Protein AF-A0A0N9DS48-F1 (afdb_monomer)

Radius of gyration: 19.02 Å; Cα contacts (8 Å, |Δi|>4): 12; chains: 1; bounding box: 43×30×49 Å

Structure (mmCIF, N/CA/C/O backbone):
data_AF-A0A0N9DS48-F1
#
_entry.id   AF-A0A0N9DS48-F1
#
loop_
_atom_site.group_PDB
_atom_site.id
_atom_site.type_symbol
_atom_site.label_atom_id
_atom_site.label_alt_id
_atom_site.label_comp_id
_atom_site.label_asym_id
_atom_site.label_entity_id
_atom_site.label_seq_id
_atom_site.pdbx_PDB_ins_code
_atom_site.Cartn_x
_atom_site.Cartn_y
_atom_site.Cartn_z
_atom_site.occupancy
_atom_site.B_iso_or_equiv
_atom_site.auth_seq_id
_atom_site.auth_comp_id
_atom_site.auth_asym_id
_atom_site.auth_atom_id
_atom_site.pdbx_PDB_model_num
ATOM 1 N N . MET A 1 1 ? -31.592 20.881 -2.271 1.00 54.00 1 MET A N 1
ATOM 2 C CA . MET A 1 1 ? -30.922 21.438 -1.076 1.00 54.00 1 MET A CA 1
ATOM 3 C C . MET A 1 1 ? -29.531 20.824 -0.994 1.00 54.00 1 MET A C 1
ATOM 5 O O . MET A 1 1 ? -29.467 19.610 -1.135 1.00 54.00 1 MET A O 1
ATOM 9 N N . PRO A 1 2 ? -28.434 21.597 -0.879 1.00 59.41 2 PRO A N 1
ATOM 10 C CA . PRO A 1 2 ? -27.105 21.011 -0.707 1.00 59.41 2 PRO A CA 1
ATOM 11 C C . PRO A 1 2 ? -26.978 20.457 0.718 1.00 59.41 2 PRO A C 1
ATOM 13 O O . PRO A 1 2 ? -27.218 21.185 1.681 1.00 59.41 2 PRO A O 1
ATOM 16 N N . GLU A 1 3 ? -26.647 19.173 0.851 1.00 69.12 3 GLU A N 1
ATOM 17 C CA . GLU A 1 3 ? -26.335 18.567 2.149 1.00 69.12 3 GLU A CA 1
ATOM 18 C C . GLU A 1 3 ? -25.094 19.239 2.748 1.00 69.12 3 GLU A C 1
ATOM 20 O O . GLU A 1 3 ? -24.021 19.274 2.144 1.00 69.12 3 GLU A O 1
ATOM 25 N N . GLN A 1 4 ? -25.257 19.814 3.938 1.00 70.50 4 GLN A N 1
ATOM 26 C CA . GLN A 1 4 ? -24.165 20.367 4.728 1.00 70.50 4 GLN A CA 1
ATOM 27 C C . GLN A 1 4 ? -23.567 19.232 5.562 1.00 70.50 4 GLN A C 1
ATOM 29 O O . GLN A 1 4 ? -24.188 18.765 6.514 1.00 70.50 4 GLN A O 1
ATOM 34 N N . HIS A 1 5 ? -22.368 18.777 5.200 1.00 66.06 5 HIS A N 1
ATOM 35 C CA . HIS A 1 5 ? -21.631 17.799 5.997 1.00 66.06 5 HIS A CA 1
ATOM 36 C C . HIS A 1 5 ? -20.949 18.509 7.184 1.00 66.06 5 HIS A C 1
ATOM 38 O O . HIS A 1 5 ? -20.315 19.548 6.973 1.00 66.06 5 HIS A O 1
ATOM 44 N N . PRO A 1 6 ? -21.071 17.994 8.423 1.00 70.69 6 PRO A N 1
ATOM 45 C CA . PRO A 1 6 ? -20.479 18.618 9.605 1.00 70.69 6 PRO A CA 1
ATOM 46 C C . PRO A 1 6 ? -18.940 18.608 9.551 1.00 70.69 6 PRO A C 1
ATOM 48 O O . PRO A 1 6 ? -18.350 17.743 8.895 1.00 70.69 6 PRO A O 1
ATOM 51 N N . PRO A 1 7 ? -18.270 19.558 10.233 1.00 68.38 7 PRO A N 1
ATOM 52 C CA . PRO A 1 7 ? -16.816 19.619 10.265 1.00 68.38 7 PRO A CA 1
ATOM 53 C C . PRO A 1 7 ? -16.236 18.344 10.884 1.00 68.38 7 PRO A C 1
ATOM 55 O O . PRO A 1 7 ? -16.664 17.887 11.941 1.00 68.38 7 PRO A O 1
ATOM 58 N N . ILE A 1 8 ? -15.227 17.785 10.217 1.00 66.88 8 ILE A N 1
ATOM 59 C CA . I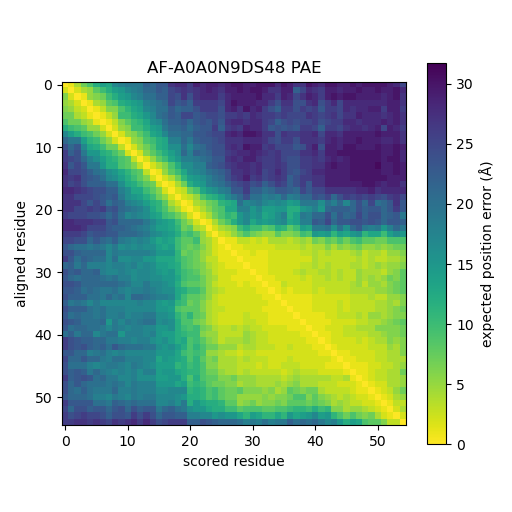LE A 1 8 ? -14.438 16.634 10.670 1.00 66.88 8 ILE A CA 1
ATOM 60 C C . ILE A 1 8 ? -13.543 17.007 11.867 1.00 66.88 8 ILE A C 1
ATOM 62 O O . ILE A 1 8 ? -12.321 16.992 11.765 1.00 66.88 8 ILE A O 1
ATOM 66 N N . THR A 1 9 ? -14.116 17.412 12.997 1.00 59.72 9 THR A N 1
ATOM 67 C CA . THR A 1 9 ? -13.333 17.770 14.197 1.00 59.72 9 THR A CA 1
ATOM 68 C C . THR A 1 9 ? -13.605 16.874 15.395 1.00 59.72 9 THR A C 1
ATOM 70 O O . THR A 1 9 ? -12.952 17.026 16.422 1.00 59.72 9 THR A O 1
ATOM 73 N N . GLU A 1 10 ? -14.499 15.896 15.276 1.00 58.91 10 GLU A N 1
ATOM 74 C CA . GLU A 1 10 ? -14.816 14.983 16.374 1.00 58.91 10 GLU A CA 1
ATOM 75 C C . GLU A 1 10 ? -14.157 13.620 16.154 1.00 58.91 10 GLU A C 1
ATOM 77 O O . GLU A 1 10 ? -14.796 12.620 15.831 1.00 58.91 10 GLU A O 1
ATOM 82 N N . THR A 1 11 ? -12.836 13.565 16.343 1.00 61.41 11 THR A N 1
ATOM 83 C CA . THR A 1 11 ? -12.179 12.286 16.622 1.00 61.41 11 THR A CA 1
ATOM 84 C C . THR A 1 11 ? -12.648 11.854 18.004 1.00 61.41 11 THR A C 1
ATOM 86 O O . THR A 1 11 ? -12.156 12.364 19.012 1.00 61.41 11 THR A O 1
ATOM 89 N N . THR A 1 12 ? -13.611 10.931 18.061 1.00 55.22 12 THR A N 1
ATOM 90 C CA . THR A 1 12 ? -13.956 10.211 19.290 1.00 55.22 12 THR A CA 1
ATOM 91 C C . THR A 1 12 ? -12.705 9.488 19.788 1.00 55.22 12 THR A C 1
ATOM 93 O O . THR A 1 12 ? -12.358 8.382 19.378 1.00 55.22 12 THR A O 1
ATOM 96 N N . THR A 1 13 ? -11.942 10.184 20.629 1.00 57.69 13 THR A N 1
ATOM 97 C CA . THR A 1 13 ? -10.820 9.630 21.377 1.00 57.69 13 THR A CA 1
ATOM 98 C C . THR A 1 13 ? -11.434 8.796 22.490 1.00 57.69 13 THR A C 1
ATOM 100 O O . THR A 1 13 ? -11.522 9.212 23.643 1.00 57.69 13 THR A O 1
ATOM 103 N N . GLY A 1 14 ? -11.933 7.618 22.120 1.00 50.47 14 GLY A N 1
ATOM 104 C CA . GLY A 1 14 ? -12.206 6.557 23.071 1.00 50.47 14 GLY A CA 1
ATOM 105 C C . GLY A 1 14 ? -10.874 6.150 23.685 1.00 50.47 14 GLY A C 1
ATOM 106 O O . GLY A 1 14 ? -10.038 5.595 22.983 1.00 50.47 14 GLY A O 1
ATOM 107 N N . ALA A 1 15 ? -10.678 6.531 24.951 1.00 50.00 15 ALA A N 1
ATOM 108 C CA . ALA A 1 15 ? -9.577 6.168 25.841 1.00 50.00 15 ALA A CA 1
ATOM 109 C C . ALA A 1 15 ? -8.300 5.713 25.114 1.00 50.00 15 ALA A C 1
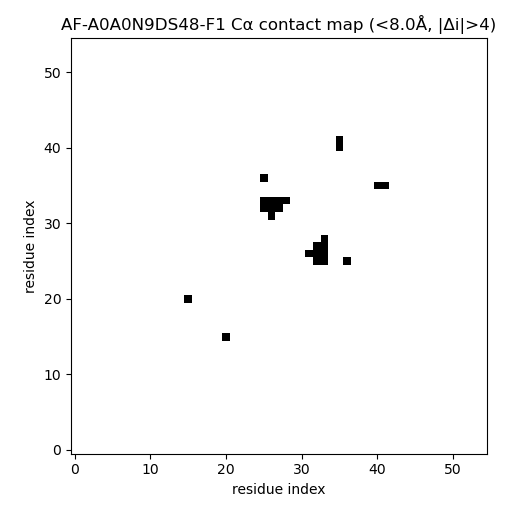ATOM 111 O O . ALA A 1 15 ? -8.062 4.517 24.945 1.00 50.00 15 ALA A O 1
ATOM 112 N N . ALA A 1 16 ? -7.451 6.668 24.720 1.00 51.44 16 ALA A N 1
ATOM 113 C CA . ALA A 1 16 ? -6.062 6.356 24.424 1.00 51.44 16 ALA A CA 1
ATOM 114 C C . ALA A 1 16 ? -5.450 5.787 25.709 1.00 51.44 16 ALA A C 1
ATOM 116 O O . ALA A 1 16 ? -5.091 6.519 26.630 1.00 51.44 16 ALA A O 1
ATOM 117 N N . SER A 1 17 ? -5.403 4.463 25.802 1.00 50.78 17 SER A N 1
ATOM 118 C CA . SER A 1 17 ? -4.705 3.721 26.836 1.00 50.78 17 SER A CA 1
ATOM 119 C C . SER A 1 17 ? -3.214 4.039 26.733 1.00 50.78 17 SER A C 1
ATOM 121 O O . SER A 1 17 ? -2.495 3.313 26.061 1.00 50.78 17 SER A O 1
ATOM 123 N N . ASN A 1 18 ? -2.784 5.163 27.319 1.00 55.50 18 ASN A N 1
ATOM 124 C CA . ASN A 1 18 ? -1.413 5.563 27.668 1.00 55.50 18 ASN A CA 1
ATOM 125 C C . A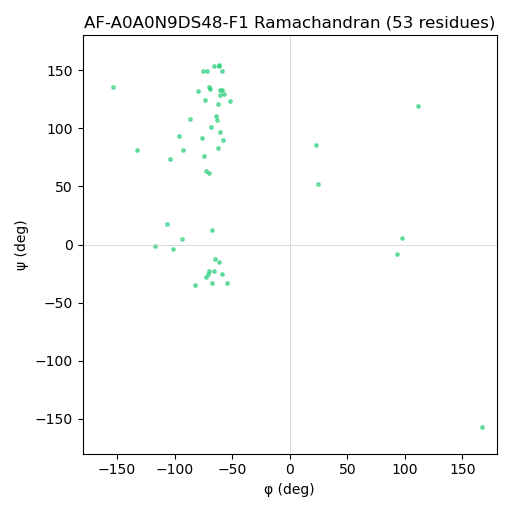SN A 1 18 ? -0.281 4.917 26.843 1.00 55.50 18 ASN A C 1
ATOM 127 O O . ASN A 1 18 ? 0.668 4.361 27.392 1.00 55.50 18 ASN A O 1
ATOM 131 N N . GLY A 1 19 ? -0.376 4.984 25.521 1.00 64.69 19 GLY A N 1
ATOM 132 C CA . GLY A 1 19 ? 0.569 4.370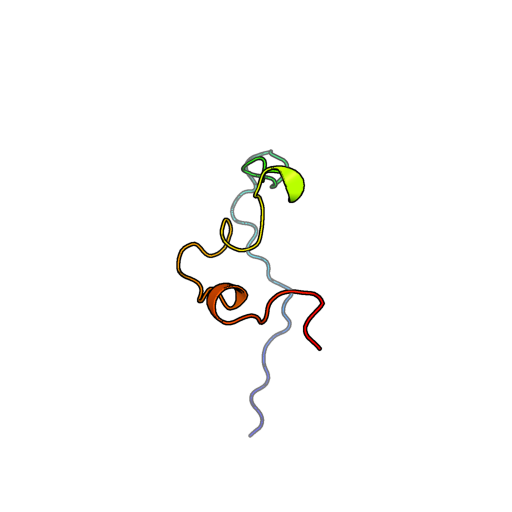 24.604 1.00 64.69 19 GLY A CA 1
ATOM 133 C C . GLY A 1 19 ? 0.557 5.147 23.303 1.00 64.69 19 GLY A C 1
ATOM 134 O O . GLY A 1 19 ? -0.506 5.531 22.816 1.00 64.69 19 GLY A O 1
ATOM 135 N N . CYS A 1 20 ? 1.745 5.423 22.761 1.00 63.56 20 CYS A N 1
ATOM 136 C CA . CYS A 1 20 ? 1.871 5.984 21.423 1.00 63.56 20 CYS A CA 1
ATOM 137 C C . CYS A 1 20 ? 1.057 5.090 20.465 1.00 63.56 20 CYS A C 1
ATOM 139 O O . CYS A 1 20 ? 1.313 3.885 20.437 1.00 63.56 20 CYS A O 1
ATOM 141 N N . PRO A 1 21 ? 0.084 5.627 19.704 1.00 59.25 21 PRO A N 1
ATOM 142 C CA . PRO A 1 21 ? -0.874 4.848 18.909 1.00 59.25 21 PRO A CA 1
ATOM 143 C C . PRO A 1 21 ? -0.247 4.103 17.720 1.00 59.25 21 PRO A C 1
ATOM 145 O O . PRO A 1 21 ? -0.961 3.558 16.881 1.00 59.25 21 PRO A O 1
ATOM 148 N N . VAL A 1 22 ? 1.084 4.015 17.656 1.00 62.22 22 VAL A N 1
ATOM 149 C CA . VAL A 1 22 ? 1.797 3.021 16.849 1.00 62.22 22 VAL A CA 1
ATOM 150 C C . VAL A 1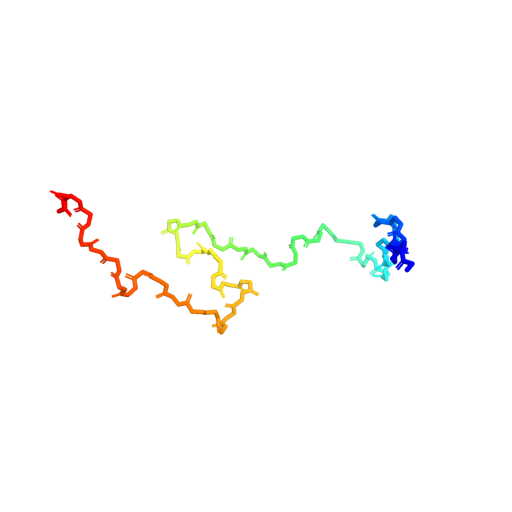 22 ? 1.645 1.659 17.536 1.00 62.22 22 VAL A C 1
ATOM 152 O O . VAL A 1 22 ? 2.591 1.064 18.052 1.00 62.22 22 VAL A O 1
ATOM 155 N N . VAL A 1 23 ? 0.403 1.188 17.619 1.00 56.56 23 VAL A N 1
ATOM 156 C CA . VAL A 1 23 ? 0.064 -0.125 18.153 1.00 56.56 23 VAL A CA 1
ATOM 157 C C . VAL A 1 23 ? 0.439 -1.137 17.070 1.00 56.56 23 VAL A C 1
ATOM 159 O O . VAL A 1 23 ? -0.325 -1.395 16.146 1.00 56.56 23 VAL A O 1
ATOM 162 N N . GLY A 1 24 ? 1.672 -1.639 17.152 1.00 65.56 24 GLY A N 1
ATOM 163 C CA . GLY A 1 24 ? 2.265 -2.583 16.204 1.00 65.56 24 GLY A CA 1
ATOM 164 C C . GLY A 1 24 ? 3.397 -1.950 15.400 1.00 65.56 24 GLY A C 1
ATOM 165 O O . GLY A 1 24 ? 3.195 -0.983 14.669 1.00 65.56 24 GLY A O 1
ATOM 166 N N . HIS A 1 25 ? 4.609 -2.500 15.523 1.00 71.38 25 HIS A N 1
ATOM 167 C CA . HIS A 1 25 ? 5.679 -2.152 14.597 1.00 71.38 25 HIS A CA 1
ATOM 168 C C . HIS A 1 25 ? 5.251 -2.640 13.205 1.00 71.38 25 HIS A C 1
ATOM 170 O O . HIS A 1 25 ? 5.145 -3.839 12.949 1.00 71.38 25 HIS A O 1
ATOM 176 N N . MET A 1 26 ? 4.943 -1.718 12.300 1.00 81.81 26 MET A N 1
ATOM 177 C CA . MET A 1 26 ? 4.946 -2.072 10.889 1.00 81.81 26 MET A CA 1
ATOM 178 C C . MET A 1 26 ? 6.388 -2.297 10.483 1.00 81.81 26 MET A C 1
ATOM 180 O O . MET A 1 26 ? 7.279 -1.524 10.837 1.00 81.81 26 MET A O 1
ATOM 184 N N . LYS A 1 27 ? 6.602 -3.367 9.731 1.00 88.00 27 LYS A N 1
ATOM 185 C CA . LYS A 1 27 ? 7.894 -3.632 9.116 1.00 88.00 27 LYS A CA 1
ATOM 186 C C . LYS A 1 27 ? 8.277 -2.476 8.204 1.00 88.00 27 LYS A C 1
ATOM 188 O O . LYS A 1 27 ? 7.413 -1.842 7.588 1.00 88.00 27 LYS A O 1
ATOM 193 N N . TYR A 1 28 ? 9.573 -2.219 8.078 1.00 91.44 28 TYR A N 1
ATOM 194 C CA . TYR A 1 28 ? 10.026 -1.264 7.075 1.00 91.44 28 TYR A CA 1
ATOM 195 C C . TYR A 1 28 ? 9.632 -1.759 5.671 1.00 91.44 28 TYR A C 1
ATOM 197 O O . TYR A 1 28 ? 9.507 -2.967 5.452 1.00 91.44 28 TYR A O 1
ATOM 205 N N . PRO A 1 29 ? 9.474 -0.871 4.672 1.00 91.50 29 PRO A N 1
ATOM 206 C CA . PRO A 1 29 ? 9.141 -1.296 3.311 1.00 91.50 29 PRO A CA 1
ATOM 207 C C . PRO A 1 29 ? 10.116 -2.332 2.733 1.00 91.50 29 PRO A C 1
ATOM 209 O O . PRO A 1 29 ? 9.710 -3.232 2.001 1.00 91.50 29 PRO A O 1
ATOM 212 N N . VAL A 1 30 ? 11.397 -2.240 3.105 1.00 95.12 30 VAL A N 1
ATOM 213 C CA . VAL A 1 30 ? 12.443 -3.201 2.713 1.00 95.12 30 VAL A CA 1
ATOM 214 C C . VAL A 1 30 ? 12.284 -4.574 3.376 1.00 95.12 30 VAL A C 1
ATOM 216 O O . VAL A 1 30 ? 12.738 -5.573 2.832 1.00 95.12 30 VAL A O 1
ATOM 219 N N . GLU A 1 31 ? 11.586 -4.639 4.507 1.00 94.12 31 GLU A N 1
ATOM 220 C CA . GLU A 1 31 ? 11.230 -5.863 5.237 1.00 94.12 31 GLU A CA 1
ATOM 221 C C . GLU A 1 31 ? 9.837 -6.393 4.840 1.00 94.12 31 GLU A C 1
ATOM 223 O O . GLU A 1 31 ? 9.344 -7.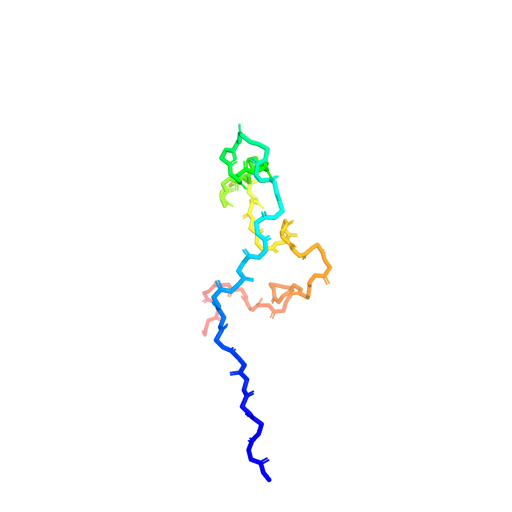365 5.417 1.00 94.12 31 GLU A O 1
ATOM 228 N N . GLY A 1 32 ? 9.190 -5.759 3.853 1.00 90.25 32 GLY A N 1
ATOM 229 C CA . GLY A 1 32 ? 7.901 -6.173 3.301 1.00 90.25 32 GLY A CA 1
ATOM 230 C C . GLY A 1 32 ? 6.677 -5.444 3.857 1.00 90.25 32 GLY A C 1
ATOM 231 O O . GLY A 1 32 ? 5.565 -5.808 3.478 1.00 90.25 32 GLY A O 1
ATOM 232 N N . GLY A 1 33 ? 6.851 -4.424 4.702 1.00 93.19 33 GLY A N 1
ATOM 233 C CA . GLY A 1 33 ? 5.727 -3.639 5.215 1.00 93.19 33 GLY A CA 1
ATOM 234 C C . GLY A 1 33 ? 5.086 -2.724 4.166 1.00 93.19 33 GLY A C 1
ATOM 235 O O . GLY A 1 33 ? 5.747 -2.217 3.250 1.00 93.19 33 GLY A O 1
ATOM 236 N N . GLY A 1 34 ? 3.783 -2.485 4.294 1.00 91.44 34 GLY A N 1
ATOM 237 C CA . GLY A 1 34 ? 3.071 -1.515 3.467 1.00 91.44 34 GLY A CA 1
ATOM 238 C C . GLY A 1 34 ? 1.551 -1.609 3.556 1.00 91.44 34 GLY A C 1
ATOM 239 O O . GLY A 1 34 ? 0.968 -2.126 4.496 1.00 91.44 34 GLY A O 1
ATOM 240 N N . ASN A 1 35 ? 0.872 -1.114 2.523 1.00 92.12 35 ASN A N 1
ATOM 241 C CA . ASN A 1 35 ? -0.588 -0.949 2.530 1.00 92.12 35 ASN A CA 1
ATOM 242 C C . ASN A 1 35 ? -1.390 -2.259 2.687 1.00 92.12 35 ASN A C 1
ATOM 244 O O . ASN A 1 35 ? -2.592 -2.202 2.909 1.00 92.12 35 ASN A O 1
ATOM 248 N N . GLN A 1 36 ? -0.778 -3.431 2.505 1.00 90.75 36 GLN A N 1
ATOM 249 C CA . GLN A 1 36 ? -1.464 -4.708 2.743 1.00 90.75 36 GLN A CA 1
ATOM 250 C C . GLN A 1 36 ? -1.658 -4.979 4.242 1.00 90.75 36 GLN A C 1
ATOM 252 O O . GLN A 1 36 ? -2.649 -5.598 4.608 1.00 90.75 36 GLN A O 1
ATOM 257 N N . ASP A 1 37 ? -0.777 -4.457 5.100 1.00 90.00 37 ASP A N 1
ATOM 258 C CA . ASP A 1 37 ? -0.874 -4.630 6.555 1.00 90.00 37 ASP A CA 1
ATOM 259 C C . ASP A 1 37 ? -2.095 -3.891 7.129 1.00 90.00 37 ASP A C 1
ATOM 261 O O . ASP A 1 37 ? -2.741 -4.362 8.059 1.00 90.00 37 ASP A O 1
ATOM 265 N N . TRP A 1 38 ? -2.450 -2.751 6.526 1.00 86.44 38 TRP A N 1
ATOM 266 C CA . TRP A 1 38 ? -3.622 -1.951 6.898 1.00 86.44 38 TRP A CA 1
ATOM 267 C C . TRP A 1 38 ? -4.930 -2.458 6.293 1.00 86.44 38 TRP A C 1
ATOM 269 O O . TRP A 1 38 ? -5.987 -2.353 6.911 1.00 86.44 38 TRP A O 1
ATOM 279 N N . TRP A 1 39 ? -4.874 -2.991 5.071 1.00 91.69 39 TRP A N 1
ATOM 280 C CA . TRP A 1 39 ? -6.049 -3.464 4.341 1.00 91.69 39 TRP A CA 1
ATOM 281 C C . TRP A 1 39 ? -5.782 -4.854 3.756 1.00 91.69 39 TRP A C 1
ATOM 283 O O . TRP A 1 39 ? -5.507 -4.961 2.558 1.00 91.69 39 TRP A O 1
ATOM 293 N N . PRO A 1 40 ? -5.909 -5.925 4.560 1.00 88.38 40 PRO A N 1
ATOM 294 C CA . PRO A 1 40 ? -5.500 -7.275 4.158 1.00 88.38 40 PRO A CA 1
ATOM 295 C C . PRO A 1 40 ? -6.204 -7.817 2.906 1.00 88.38 40 PRO A C 1
ATOM 297 O O . PRO A 1 40 ? -5.660 -8.658 2.202 1.00 88.38 40 PRO A O 1
ATOM 300 N N . ASN A 1 41 ? -7.407 -7.317 2.606 1.00 94.31 41 ASN A N 1
ATOM 301 C CA . ASN A 1 41 ? -8.251 -7.792 1.505 1.00 94.31 41 ASN A CA 1
ATOM 302 C C . ASN A 1 41 ? -8.313 -6.819 0.310 1.00 94.31 41 ASN A C 1
ATOM 304 O O . ASN A 1 41 ? -9.236 -6.894 -0.503 1.00 94.31 41 ASN A O 1
ATOM 308 N N . ARG A 1 42 ? -7.379 -5.863 0.188 1.00 91.94 42 ARG A N 1
ATOM 309 C CA . ARG A 1 42 ? -7.379 -4.908 -0.937 1.00 91.94 42 ARG A CA 1
ATOM 310 C C . ARG A 1 42 ? -6.894 -5.546 -2.242 1.00 91.94 42 ARG A C 1
ATOM 312 O O . ARG A 1 42 ? -5.973 -6.362 -2.255 1.00 91.94 42 ARG A O 1
ATOM 319 N N . LEU A 1 43 ? -7.417 -5.066 -3.370 1.00 94.19 43 LEU A N 1
ATOM 320 C CA . LEU A 1 43 ? -6.936 -5.461 -4.695 1.00 94.19 43 LEU A CA 1
ATOM 321 C C . LEU A 1 43 ? -5.448 -5.099 -4.884 1.00 94.19 43 LEU A C 1
ATOM 323 O O . LEU A 1 43 ? -5.035 -3.953 -4.679 1.00 94.19 43 LEU A O 1
ATOM 327 N N . ASN A 1 44 ? -4.636 -6.071 -5.311 1.00 93.81 44 ASN A N 1
ATOM 328 C CA . ASN A 1 44 ? -3.204 -5.884 -5.538 1.00 93.81 44 ASN A CA 1
ATOM 329 C C . ASN A 1 44 ? -2.885 -5.584 -7.011 1.00 93.81 44 ASN A C 1
ATOM 331 O O . ASN A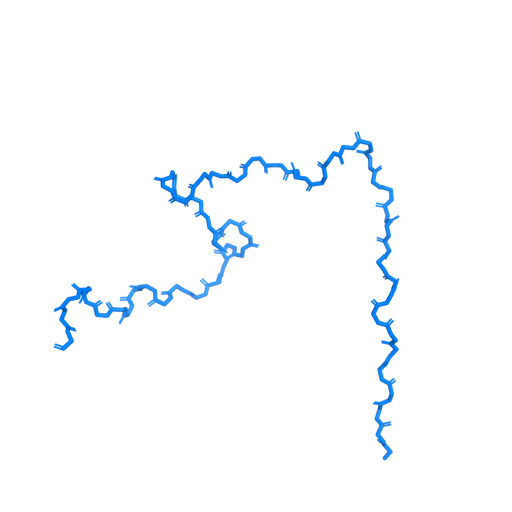 1 44 ? -2.625 -6.489 -7.795 1.00 93.81 44 ASN A O 1
ATOM 335 N N . LEU A 1 45 ? -2.807 -4.301 -7.370 1.00 92.75 45 LEU A N 1
ATOM 336 C CA . LEU A 1 45 ? -2.488 -3.857 -8.737 1.00 92.75 45 LEU A CA 1
ATOM 337 C C . LEU A 1 45 ? -1.068 -4.221 -9.212 1.00 92.75 45 LEU A C 1
ATOM 339 O O . LEU A 1 45 ? -0.772 -4.122 -10.400 1.00 92.75 45 LEU A O 1
ATOM 343 N N . LYS A 1 46 ? -0.172 -4.662 -8.315 1.00 90.19 46 LYS A N 1
ATOM 344 C CA . LYS A 1 46 ? 1.180 -5.092 -8.708 1.00 90.19 46 LYS A CA 1
ATOM 345 C C . LYS A 1 46 ? 1.158 -6.345 -9.587 1.00 90.19 46 LYS A C 1
ATOM 347 O O . LYS A 1 46 ? 2.109 -6.559 -10.329 1.00 90.19 46 LYS A O 1
ATOM 352 N N . VAL A 1 47 ? 0.096 -7.154 -9.527 1.00 92.50 47 VAL A N 1
ATOM 353 C CA . VAL A 1 47 ? -0.014 -8.392 -10.322 1.00 92.50 47 VAL A CA 1
ATOM 354 C C . VAL A 1 47 ? -0.229 -8.118 -11.811 1.00 92.50 47 VAL A C 1
ATOM 356 O O . VAL A 1 47 ? 0.152 -8.932 -12.644 1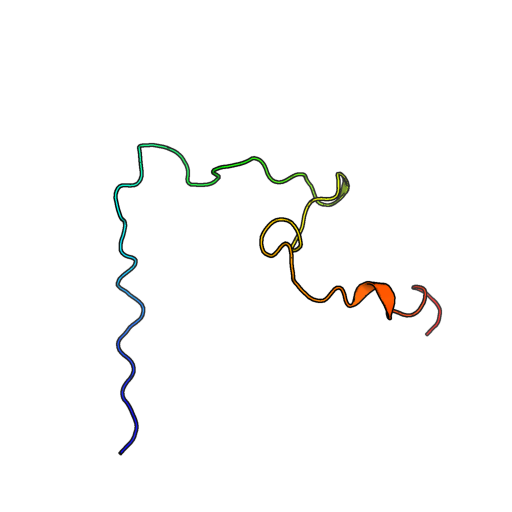.00 92.50 47 VAL A O 1
ATOM 359 N N . THR A 1 48 ? -0.798 -6.960 -12.147 1.00 91.94 48 THR A N 1
ATOM 360 C CA . THR A 1 48 ? -1.032 -6.524 -13.530 1.00 91.94 48 THR A CA 1
ATOM 361 C C . THR A 1 48 ? 0.004 -5.510 -14.010 1.00 91.94 48 THR A C 1
ATOM 363 O O . THR A 1 48 ? -0.050 -5.079 -15.159 1.00 91.94 48 THR A O 1
ATOM 366 N N . ALA A 1 49 ? 0.929 -5.078 -13.148 1.00 91.69 49 ALA A N 1
ATOM 367 C CA . ALA A 1 49 ? 1.908 -4.063 -13.507 1.00 91.69 49 ALA A CA 1
ATOM 368 C C . ALA A 1 49 ? 2.923 -4.619 -14.528 1.00 91.69 49 ALA A C 1
ATOM 370 O O . ALA A 1 49 ? 3.460 -5.715 -14.322 1.00 91.69 49 ALA A O 1
ATOM 371 N N . PRO A 1 50 ? 3.233 -3.878 -15.612 1.00 91.06 50 PRO A N 1
ATOM 372 C CA . PRO A 1 50 ? 4.290 -4.274 -16.533 1.00 91.06 50 PRO A CA 1
ATOM 373 C C . PRO A 1 50 ? 5.636 -4.319 -15.804 1.00 91.06 50 PRO A C 1
ATOM 375 O O . PRO A 1 50 ? 5.858 -3.616 -14.813 1.00 91.06 50 PRO A O 1
ATOM 378 N N . LYS A 1 51 ? 6.559 -5.152 -16.303 1.00 89.62 51 LYS A N 1
ATOM 379 C CA . LYS A 1 51 ? 7.912 -5.222 -15.739 1.00 89.62 51 LYS A CA 1
ATOM 380 C C . LYS A 1 51 ? 8.548 -3.827 -15.783 1.00 89.62 51 LYS A C 1
ATOM 382 O O . LYS A 1 51 ? 8.546 -3.207 -16.850 1.00 89.62 51 LYS A O 1
ATOM 387 N N . PRO A 1 52 ? 9.098 -3.336 -14.657 1.00 88.12 52 PRO A N 1
ATOM 388 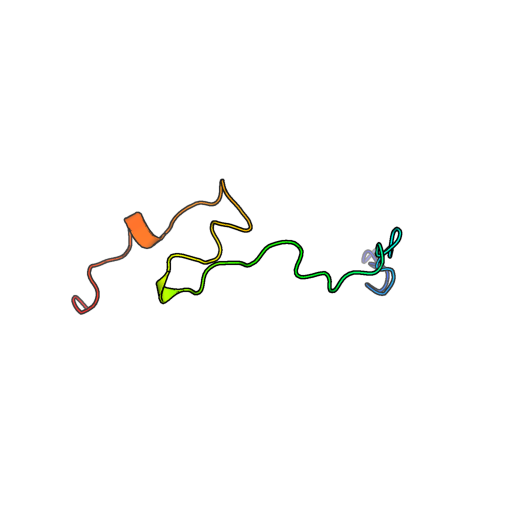C CA . PRO A 1 52 ? 9.714 -2.019 -14.625 1.00 88.12 52 PRO A CA 1
ATOM 389 C C . PRO A 1 52 ? 10.846 -1.971 -15.655 1.00 88.12 52 PRO A C 1
ATOM 391 O O . PRO A 1 52 ? 11.635 -2.907 -15.757 1.00 88.12 52 PRO A O 1
ATOM 394 N N . GLY A 1 53 ? 10.880 -0.907 -16.455 1.00 85.19 53 GLY A N 1
ATOM 395 C CA . GLY A 1 53 ? 11.847 -0.747 -17.546 1.00 85.19 53 GLY A CA 1
ATOM 396 C C . GLY A 1 53 ? 11.374 -1.243 -18.916 1.00 85.19 53 GLY A C 1
ATOM 397 O O . GLY A 1 53 ? 12.035 -0.947 -19.904 1.00 85.19 53 GLY A O 1
ATOM 398 N N . ARG A 1 54 ? 10.219 -1.916 -19.018 1.00 75.62 54 ARG A N 1
ATOM 399 C CA . ARG A 1 54 ? 9.502 -2.045 -20.296 1.00 75.62 54 ARG A CA 1
ATOM 400 C C . ARG A 1 54 ? 8.478 -0.912 -20.403 1.00 75.62 54 ARG A C 1
ATOM 402 O O . ARG A 1 54 ? 7.321 -1.100 -20.029 1.00 75.62 54 ARG A O 1
ATOM 409 N N . ARG A 1 55 ? 8.935 0.274 -20.804 1.00 65.62 55 ARG A N 1
ATOM 410 C CA . ARG A 1 55 ? 8.063 1.338 -21.324 1.00 65.62 55 ARG A CA 1
ATOM 411 C C . ARG A 1 55 ? 8.161 1.353 -22.837 1.00 65.62 55 ARG A C 1
ATOM 413 O O . ARG A 1 55 ? 9.272 1.055 -23.326 1.00 65.62 55 ARG A O 1
#

pLDDT: mean 76.44, std 15.6, range [50.0, 95.12]

Secondary structure (DSSP, 8-state):
----PPPS---------SS-S--S-PPPGGGT-SHHHH-TT---GGGSPPPTT--

Foldseek 3Di:
DDDDDDDPPDPPPPDPPPDDPPPDDFDDVVRPGDDCVVPVPDDDCVVVDDDPPPD

Solvent-accessible surface area (backbone atoms only — not comparable to full-atom values): 4140 Å² total; per-residue (Å²): 134,85,84,82,76,77,81,96,74,78,77,82,74,73,74,77,76,90,56,76,85,71,80,63,88,73,50,53,65,94,74,70,31,56,73,55,80,82,39,80,87,59,86,68,66,73,81,76,52,72,63,89,90,70,124

Sequence (55 aa):
MPEQHPPITETTTGAASNGCPVVGHMKYPVEGGGNQDWWPNRLNLKVTAPKPGRR

Organism: Mycobacterium tuberculosis (strain ATCC 25618 / H37Rv) (NCBI:txid83332)

Mean predicted aligned error: 14.43 Å